Protein AF-A0A0U1KTJ2-F1 (afdb_monomer)

Foldseek 3Di:
DPPDPDPLLVLLVVLLVCLVVLLVLLVVLLVCLVVVVLVVSVVSLVVSLVSLVVNCVSCVVVDDDDVCVQLVVLNVQLVVLSVQLVVCSVVVVSVSNNCSSPPGNSVSSVSNSVSSCVVCVVVNVD

Mean predicted aligned error: 4.41 Å

Radius of gyration: 15.69 Å; Cα contacts (8 Å, |Δi|>4): 82; chains: 1; bounding box: 46×22×41 Å

Secondary structure (DSSP, 8-state):
--S-SSHHHHHHHHHHHHHHHHHHHHHHHHHHHHTT-HHHHHHHHHHHHHHHHHHHHHHGGG--SGGGHHHHHHHHHHHHHHHHHHHHHHTT-HHHHHHHIIIIIHHHHHHHHHHHHHHHHHHH--

Nearest PDB structures (foldseek):
  4yuu-assembly3_Q2  TM=8.031E-01  e=5.652E-02  Cyanidium caldarium
  7wg5-assembly1_g  TM=8.826E-01  e=3.177E-01  Arabidopsis thaliana
  5xnl-assembly1_q  TM=8.754E-01  e=3.019E-01  Pisum sativum
  1nze-assembly1_A  TM=6.589E-01  e=1.094E-01  Spinacia oleracea
  5xua-assembly2_C  TM=5.249E-01  e=3.579E-02  Comamonas testosteroni CNB-2

pLDDT: mean 90.82, std 11.05, range [44.72, 98.06]

Organism: NCBI:txid2378

Sequence (126 aa):
MNLFSDPNQEVIYHIFELLPTIEEGLRHMQMQLEELRLEESAELFKNTAEAIGSIACSILPMLAGDNDQQLFQSITHIRQSITSTINAYEQNDLATIQSTLTHQLLPAYTRWQQDLEQRFRPSVLS

Structure (mmCIF, N/CA/C/O backbone):
data_AF-A0A0U1KTJ2-F1
#
_entry.id   AF-A0A0U1KTJ2-F1
#
loop_
_atom_site.group_PDB
_atom_site.id
_atom_site.type_symbol
_atom_site.label_atom_id
_atom_site.label_alt_id
_atom_site.label_comp_id
_atom_site.label_asym_id
_atom_site.label_entity_id
_atom_site.label_seq_id
_atom_site.pdbx_PDB_ins_code
_atom_site.Cartn_x
_atom_site.Cartn_y
_atom_site.Cartn_z
_atom_site.occupancy
_atom_site.B_iso_or_equiv
_atom_site.auth_seq_id
_atom_site.auth_comp_id
_atom_site.auth_asym_id
_atom_site.auth_atom_id
_atom_site.pdbx_PDB_model_num
ATOM 1 N N . MET A 1 1 ? 31.103 -6.744 -5.079 1.00 44.72 1 MET A N 1
ATOM 2 C CA . MET A 1 1 ? 31.024 -7.305 -6.442 1.00 44.72 1 MET A CA 1
ATOM 3 C C . MET A 1 1 ? 29.683 -6.844 -6.976 1.00 44.72 1 MET A C 1
ATOM 5 O O . MET A 1 1 ? 28.686 -7.290 -6.430 1.00 44.72 1 MET A O 1
ATOM 9 N N . ASN A 1 2 ? 29.652 -5.867 -7.890 1.00 47.12 2 ASN A N 1
ATOM 10 C CA . ASN A 1 2 ? 28.383 -5.410 -8.467 1.00 47.12 2 ASN A CA 1
ATOM 11 C C . ASN A 1 2 ? 27.842 -6.539 -9.338 1.00 47.12 2 ASN A C 1
ATOM 13 O O . ASN A 1 2 ? 28.485 -6.923 -10.311 1.00 47.12 2 ASN A O 1
ATOM 17 N N . LEU A 1 3 ? 26.710 -7.107 -8.922 1.00 60.88 3 LEU A N 1
ATOM 18 C CA . LEU A 1 3 ? 26.005 -8.160 -9.655 1.00 60.88 3 LEU A CA 1
ATOM 19 C C . LEU A 1 3 ? 25.319 -7.612 -10.917 1.00 60.88 3 LEU A C 1
ATOM 21 O O . LEU A 1 3 ? 24.998 -8.390 -11.809 1.00 60.88 3 LEU A O 1
ATOM 25 N N . PHE A 1 4 ? 25.156 -6.288 -11.016 1.00 60.34 4 PHE A N 1
ATOM 26 C CA . PHE A 1 4 ? 24.432 -5.612 -12.090 1.00 60.34 4 PHE A CA 1
ATOM 27 C C . PHE A 1 4 ? 25.311 -4.580 -12.802 1.00 60.34 4 PHE A C 1
ATOM 29 O O . PHE A 1 4 ? 26.148 -3.917 -12.182 1.00 60.34 4 PHE A O 1
ATOM 36 N N . SER A 1 5 ? 25.119 -4.461 -14.118 1.00 65.56 5 SER A N 1
ATOM 37 C CA . SER A 1 5 ? 25.857 -3.516 -14.971 1.00 65.56 5 SER A CA 1
ATOM 38 C C . SER A 1 5 ? 25.117 -2.181 -15.150 1.00 65.56 5 SER A C 1
ATOM 40 O O . SER A 1 5 ? 25.748 -1.188 -15.506 1.00 65.56 5 SER A O 1
ATOM 42 N N . ASP A 1 6 ? 23.806 -2.150 -14.879 1.00 75.75 6 ASP A N 1
ATOM 43 C CA . ASP A 1 6 ? 22.944 -0.963 -14.929 1.00 75.75 6 ASP A CA 1
ATOM 44 C C . ASP A 1 6 ? 22.400 -0.643 -13.517 1.00 75.75 6 ASP A C 1
ATOM 46 O O . ASP A 1 6 ? 21.769 -1.512 -12.905 1.00 75.75 6 ASP A O 1
ATOM 50 N N . PRO A 1 7 ? 22.598 0.579 -12.979 1.00 71.44 7 PRO A N 1
ATOM 51 C CA . PRO A 1 7 ? 22.043 0.981 -11.683 1.00 71.44 7 PRO A CA 1
ATOM 52 C C . PRO A 1 7 ? 20.513 0.846 -11.599 1.00 71.44 7 PRO A C 1
ATOM 54 O O . PRO A 1 7 ? 19.978 0.616 -10.516 1.00 71.44 7 PRO A O 1
ATOM 57 N N . ASN A 1 8 ? 19.790 0.924 -12.720 1.00 85.06 8 ASN A N 1
ATOM 58 C CA . ASN A 1 8 ? 18.348 0.691 -12.732 1.00 85.06 8 ASN A CA 1
ATOM 59 C C . ASN A 1 8 ? 18.001 -0.783 -12.471 1.00 85.06 8 ASN A C 1
ATOM 61 O O . ASN A 1 8 ? 17.005 -1.054 -11.805 1.00 85.06 8 ASN A O 1
ATOM 65 N N . GLN A 1 9 ? 18.820 -1.737 -12.936 1.00 85.56 9 GLN A N 1
ATOM 66 C CA . GLN A 1 9 ? 18.606 -3.166 -12.667 1.00 85.56 9 GLN A CA 1
ATOM 67 C C . GLN A 1 9 ? 18.762 -3.485 -11.176 1.00 85.56 9 GLN A C 1
ATOM 69 O O . GLN A 1 9 ? 17.947 -4.223 -10.627 1.00 85.56 9 GLN A O 1
ATOM 7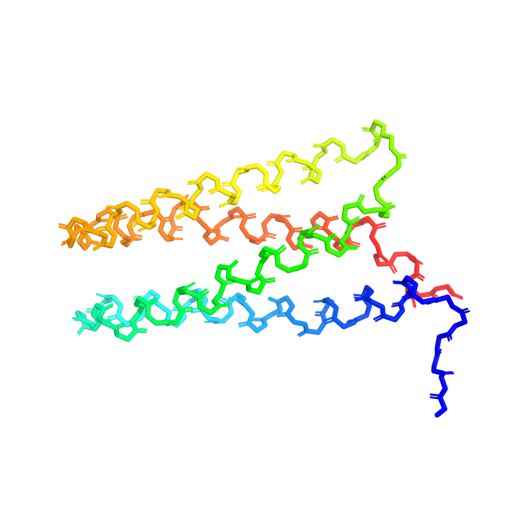4 N N . GLU A 1 10 ? 19.767 -2.901 -10.516 1.00 88.31 10 GLU A N 1
ATOM 75 C CA . GLU A 1 10 ? 19.986 -3.065 -9.072 1.00 88.31 10 GLU A CA 1
ATOM 76 C C . GLU A 1 10 ? 18.813 -2.501 -8.256 1.00 88.31 10 GLU A C 1
ATOM 78 O O . GLU A 1 10 ? 18.290 -3.169 -7.364 1.00 88.31 10 GLU A O 1
ATOM 83 N N . VAL A 1 11 ? 18.337 -1.301 -8.608 1.00 91.06 11 VAL A N 1
ATOM 84 C CA . VAL A 1 11 ? 17.166 -0.691 -7.962 1.00 91.06 11 VAL A CA 1
ATOM 85 C C . VAL A 1 11 ? 15.921 -1.565 -8.141 1.00 91.06 11 VAL A C 1
ATOM 87 O O . VAL A 1 11 ? 15.220 -1.830 -7.167 1.00 91.06 11 VAL A O 1
ATOM 90 N N . ILE A 1 12 ? 15.654 -2.054 -9.356 1.00 92.12 12 ILE A N 1
ATOM 91 C CA . ILE A 1 12 ? 14.506 -2.933 -9.632 1.00 92.12 12 ILE A CA 1
ATOM 92 C C . ILE A 1 12 ? 14.613 -4.246 -8.842 1.00 92.12 12 ILE A C 1
ATOM 94 O O . ILE A 1 12 ? 13.610 -4.709 -8.298 1.00 92.12 12 ILE A O 1
ATOM 98 N N . TYR A 1 13 ? 15.807 -4.837 -8.752 1.00 91.25 13 TYR A N 1
ATOM 99 C CA . TYR A 1 13 ? 16.035 -6.061 -7.984 1.00 91.25 13 TYR A CA 1
ATOM 100 C C . TYR A 1 13 ? 15.646 -5.876 -6.509 1.00 91.25 13 TYR A C 1
ATOM 102 O O . TYR A 1 13 ? 14.835 -6.640 -5.986 1.00 91.25 13 TYR A O 1
ATOM 110 N N . HIS A 1 14 ? 16.136 -4.816 -5.863 1.00 92.19 14 HIS A N 1
ATOM 111 C CA . HIS A 1 14 ? 15.793 -4.533 -4.467 1.00 92.19 14 HIS A CA 1
ATOM 112 C C . HIS A 1 14 ? 14.325 -4.151 -4.274 1.00 92.19 14 HIS A C 1
ATOM 114 O O . HIS A 1 14 ? 13.726 -4.513 -3.262 1.00 92.19 14 HIS A O 1
ATOM 120 N N . ILE A 1 15 ? 13.709 -3.475 -5.248 1.00 94.62 15 ILE A N 1
ATOM 121 C CA . ILE A 1 15 ? 12.260 -3.251 -5.237 1.00 94.62 15 ILE A CA 1
ATOM 122 C C . ILE A 1 15 ? 11.533 -4.596 -5.178 1.00 94.62 15 ILE A C 1
ATOM 124 O O . ILE A 1 15 ? 10.683 -4.773 -4.309 1.00 94.62 15 ILE A O 1
ATOM 128 N N . PHE A 1 16 ? 11.886 -5.560 -6.034 1.00 94.62 16 PHE A N 1
ATOM 129 C CA . PHE A 1 16 ? 11.249 -6.879 -6.035 1.00 94.62 16 PHE A CA 1
ATOM 130 C C . PHE A 1 16 ? 11.467 -7.672 -4.740 1.00 94.62 16 PHE A C 1
ATOM 132 O O . PHE A 1 16 ? 10.560 -8.398 -4.340 1.00 94.62 16 PHE A O 1
ATOM 139 N N . GLU A 1 17 ? 12.594 -7.505 -4.045 1.00 93.69 17 GLU A N 1
ATOM 140 C CA . GLU A 1 17 ? 12.788 -8.084 -2.704 1.00 93.69 17 GLU A CA 1
ATOM 141 C C . GLU A 1 17 ? 11.874 -7.441 -1.645 1.00 93.69 17 GLU A C 1
ATOM 143 O O . GLU A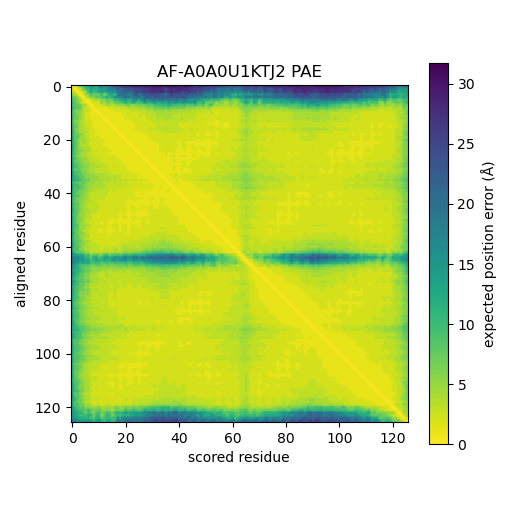 1 17 ? 11.402 -8.116 -0.727 1.00 93.69 17 GLU A O 1
ATOM 148 N N . LEU A 1 18 ? 11.591 -6.141 -1.770 1.00 95.38 18 LEU A N 1
ATOM 149 C CA . LEU A 1 18 ? 10.760 -5.400 -0.818 1.00 95.38 18 LEU A CA 1
ATOM 150 C C . LEU A 1 18 ? 9.259 -5.628 -1.018 1.00 95.38 18 LEU A C 1
ATOM 152 O O . LEU A 1 18 ? 8.513 -5.591 -0.037 1.00 95.38 18 LEU A O 1
ATOM 156 N N . LEU A 1 19 ? 8.801 -5.872 -2.252 1.00 96.19 19 LEU A N 1
ATOM 157 C CA . LEU A 1 19 ? 7.369 -5.976 -2.553 1.00 96.19 19 LEU A CA 1
ATOM 158 C C . LEU A 1 19 ? 6.624 -7.008 -1.671 1.00 96.19 19 LEU A C 1
ATOM 160 O O . LEU A 1 19 ? 5.590 -6.648 -1.104 1.00 96.19 19 LEU A O 1
ATOM 164 N N . PRO A 1 20 ? 7.110 -8.250 -1.473 1.00 96.12 20 PRO A N 1
ATOM 165 C CA . PRO A 1 20 ? 6.427 -9.214 -0.606 1.00 96.12 20 PRO A CA 1
ATOM 166 C C . PRO A 1 20 ? 6.385 -8.778 0.864 1.00 96.12 20 PRO A C 1
ATOM 168 O O . PRO A 1 20 ? 5.421 -9.059 1.569 1.00 96.12 20 PRO A O 1
ATOM 171 N N . THR A 1 21 ? 7.410 -8.057 1.328 1.00 96.81 21 THR A N 1
ATOM 172 C CA . THR A 1 21 ? 7.494 -7.579 2.718 1.00 96.81 21 THR A CA 1
ATOM 173 C C . THR A 1 21 ? 6.445 -6.504 2.999 1.00 96.81 21 THR A C 1
ATOM 175 O O . THR A 1 21 ? 5.826 -6.497 4.059 1.00 96.81 21 THR A O 1
ATOM 178 N N . ILE A 1 22 ? 6.209 -5.609 2.037 1.00 97.56 22 ILE A N 1
ATOM 179 C CA . ILE A 1 22 ? 5.157 -4.588 2.128 1.00 97.56 22 ILE A CA 1
ATOM 180 C C . ILE A 1 22 ? 3.772 -5.250 2.102 1.00 97.56 22 ILE A C 1
ATOM 182 O O . ILE A 1 22 ? 2.902 -4.858 2.879 1.00 97.56 22 ILE A O 1
ATOM 186 N N . GLU A 1 23 ? 3.564 -6.268 1.258 1.00 97.50 23 GLU A N 1
ATOM 187 C CA . GLU A 1 23 ? 2.307 -7.030 1.243 1.00 97.50 23 GLU A CA 1
ATOM 188 C C . GLU A 1 23 ? 2.026 -7.678 2.602 1.00 97.50 23 GLU A C 1
ATOM 190 O O . GLU A 1 23 ? 0.922 -7.551 3.133 1.00 97.50 23 GLU A O 1
ATOM 195 N N . GLU A 1 24 ? 3.034 -8.331 3.183 1.00 97.50 24 GLU A N 1
ATOM 196 C CA . GLU A 1 24 ? 2.931 -8.936 4.509 1.00 97.50 24 GLU A CA 1
ATOM 197 C C . GLU A 1 24 ? 2.649 -7.880 5.582 1.00 97.50 24 GLU A C 1
ATOM 199 O O . GLU A 1 24 ? 1.802 -8.100 6.443 1.00 97.50 24 GLU A O 1
ATOM 204 N N . GLY A 1 25 ? 3.268 -6.698 5.495 1.00 97.56 25 GLY A N 1
ATOM 205 C CA . GLY A 1 25 ? 2.959 -5.564 6.369 1.00 97.56 25 GLY A CA 1
ATOM 206 C C . GLY A 1 25 ? 1.482 -5.159 6.311 1.00 97.56 25 GLY A C 1
ATOM 207 O O . GLY A 1 25 ? 0.832 -5.043 7.350 1.00 97.56 25 GLY A O 1
ATOM 208 N N . LEU A 1 26 ? 0.913 -5.028 5.107 1.00 97.69 26 LEU A N 1
ATOM 209 C CA . LEU A 1 26 ? -0.512 -4.716 4.925 1.00 97.69 26 LEU A CA 1
ATOM 210 C C . LEU A 1 26 ? -1.429 -5.820 5.475 1.00 97.69 26 LEU A C 1
ATOM 212 O O . LEU A 1 26 ? -2.463 -5.517 6.070 1.00 97.69 26 LEU A O 1
ATOM 216 N N . ARG A 1 27 ? -1.065 -7.096 5.307 1.00 97.62 27 ARG A N 1
ATOM 217 C CA . ARG A 1 27 ? -1.818 -8.234 5.868 1.00 97.62 27 ARG A CA 1
ATOM 218 C C . ARG A 1 27 ? -1.711 -8.293 7.388 1.00 97.62 27 ARG A C 1
ATOM 220 O O . ARG A 1 27 ? -2.701 -8.552 8.068 1.00 97.62 27 ARG A O 1
ATOM 227 N N . HIS A 1 28 ? -0.540 -7.991 7.937 1.00 97.75 28 HIS A N 1
ATOM 228 C CA . HIS A 1 28 ? -0.331 -7.929 9.376 1.00 97.75 28 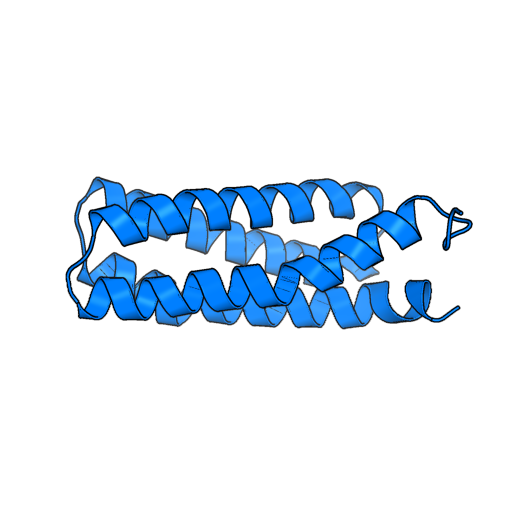HIS A CA 1
ATOM 229 C C . HIS A 1 28 ? -1.152 -6.811 10.021 1.00 97.75 28 HIS A C 1
ATOM 231 O O . HIS A 1 28 ? -1.743 -7.020 11.080 1.00 97.75 28 HIS A O 1
ATOM 237 N N . MET A 1 29 ? -1.290 -5.666 9.348 1.00 97.31 29 MET A N 1
ATOM 238 C CA . MET A 1 29 ? -2.213 -4.621 9.784 1.00 97.31 29 MET A CA 1
ATOM 239 C C . MET A 1 29 ? -3.665 -5.111 9.853 1.00 97.31 29 MET A C 1
ATOM 241 O O . MET A 1 29 ? -4.363 -4.752 10.795 1.00 97.31 29 MET A O 1
ATOM 245 N N . GLN A 1 30 ? -4.135 -5.933 8.902 1.00 96.00 30 GLN A N 1
ATOM 246 C CA . GLN A 1 30 ? -5.4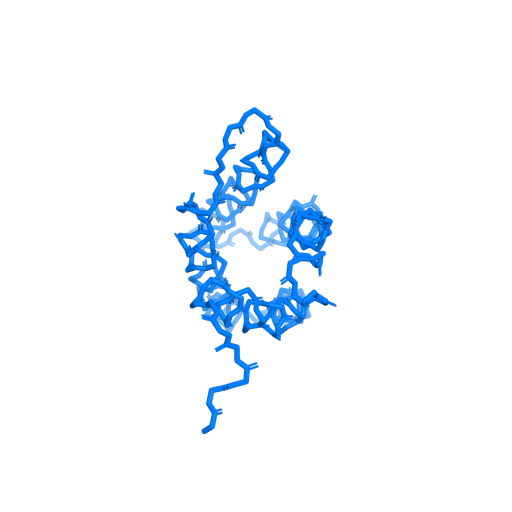99 -6.485 8.968 1.00 96.00 30 GLN A CA 1
ATOM 247 C C . GLN A 1 30 ? -5.706 -7.283 10.261 1.00 96.00 30 GLN A C 1
ATOM 249 O O . GLN A 1 30 ? -6.682 -7.043 10.966 1.00 96.00 30 GLN A O 1
ATOM 254 N N . MET A 1 31 ? -4.750 -8.149 10.617 1.00 96.31 31 MET A N 1
ATOM 255 C CA . MET A 1 31 ? -4.801 -8.921 11.865 1.00 96.31 31 MET A CA 1
ATOM 256 C C . MET A 1 31 ? -4.795 -8.011 13.101 1.00 96.31 31 MET A C 1
ATOM 258 O O . MET A 1 31 ? -5.616 -8.176 13.998 1.00 96.31 31 MET A O 1
ATOM 262 N N . GLN A 1 32 ? -3.926 -6.998 13.137 1.00 97.56 32 GLN A N 1
ATOM 263 C CA . GLN A 1 32 ? -3.888 -6.041 14.249 1.00 97.56 32 GLN A CA 1
ATOM 264 C C . GLN A 1 32 ? -5.216 -5.284 14.408 1.00 97.56 32 GLN A C 1
ATOM 266 O O . GLN A 1 32 ? -5.682 -5.075 15.527 1.00 97.56 32 GLN A O 1
ATOM 271 N N . LEU A 1 33 ? -5.864 -4.906 13.304 1.00 96.56 33 LEU A N 1
ATOM 272 C CA . LEU A 1 33 ? -7.161 -4.228 13.336 1.00 96.56 33 LEU A CA 1
ATOM 273 C C . LEU A 1 33 ? -8.292 -5.150 13.810 1.00 96.56 33 LEU A C 1
ATOM 275 O O . LEU A 1 33 ? -9.207 -4.677 14.481 1.00 96.56 33 LEU A O 1
ATOM 279 N N . GLU A 1 34 ? -8.251 -6.443 13.482 1.00 95.25 34 GLU A N 1
ATOM 280 C CA . GLU A 1 34 ? -9.170 -7.451 14.037 1.00 95.25 34 GLU A CA 1
ATOM 281 C C . GLU A 1 34 ? -8.979 -7.616 15.555 1.00 95.25 34 GLU A C 1
ATOM 283 O O . GLU A 1 34 ? -9.949 -7.785 16.292 1.00 95.25 34 GLU A O 1
ATOM 288 N N . GLU A 1 35 ? -7.740 -7.481 16.032 1.00 96.88 35 GLU A N 1
ATOM 289 C CA . GLU A 1 35 ? -7.365 -7.493 17.452 1.00 96.88 35 GLU A CA 1
ATOM 290 C C . GLU A 1 35 ? -7.595 -6.146 18.171 1.00 96.88 35 GLU A C 1
ATOM 292 O O . GLU A 1 35 ? -7.260 -6.016 19.348 1.00 96.88 35 GLU A O 1
ATOM 297 N N . LEU A 1 36 ? -8.173 -5.140 17.496 1.00 96.38 36 LEU A N 1
ATOM 298 C CA . LEU A 1 36 ? -8.387 -3.772 18.003 1.00 96.38 36 LEU A CA 1
ATOM 299 C C . LEU A 1 36 ? -7.094 -3.011 18.365 1.00 96.38 36 LEU A C 1
ATOM 301 O O . LEU A 1 36 ? -7.123 -2.033 19.115 1.00 96.38 36 LEU A O 1
ATOM 305 N N . ARG A 1 37 ? -5.957 -3.421 17.800 1.00 97.19 37 ARG A N 1
ATOM 306 C CA . ARG A 1 37 ? -4.625 -2.833 18.004 1.00 97.19 37 ARG A CA 1
ATOM 307 C C . ARG A 1 37 ? -4.378 -1.678 17.035 1.00 97.19 37 ARG A C 1
ATOM 309 O O . ARG A 1 37 ? -3.582 -1.759 16.098 1.00 97.19 37 ARG A O 1
ATOM 316 N N . LEU A 1 38 ? -5.151 -0.608 17.227 1.00 95.12 38 LEU A N 1
ATOM 317 C CA . LEU A 1 38 ? -5.174 0.558 16.339 1.00 95.12 38 LEU A CA 1
ATOM 318 C C . LEU A 1 38 ? -3.819 1.272 16.263 1.00 95.12 38 LEU A C 1
ATOM 320 O O . LEU A 1 38 ? -3.372 1.575 15.158 1.00 95.12 38 LEU A O 1
ATOM 324 N N . GLU A 1 39 ? -3.162 1.514 17.397 1.00 95.00 39 GLU A N 1
ATOM 325 C CA . GLU A 1 39 ? -1.896 2.258 17.448 1.00 95.00 39 GLU A CA 1
ATOM 326 C C . GLU A 1 39 ? -0.772 1.515 16.719 1.00 95.00 39 GLU A C 1
ATOM 328 O O . GLU A 1 39 ? -0.101 2.097 15.864 1.00 95.00 39 GLU A O 1
ATOM 333 N N . GLU A 1 40 ? -0.614 0.215 16.972 1.00 97.25 40 GLU A N 1
ATOM 334 C CA . GLU A 1 40 ? 0.406 -0.593 16.299 1.00 97.25 40 GLU A CA 1
ATOM 335 C C . GLU A 1 40 ? 0.136 -0.715 14.798 1.00 97.25 40 GLU A C 1
ATOM 337 O O . GLU A 1 40 ? 1.067 -0.640 13.992 1.00 97.25 40 GLU A O 1
ATOM 342 N N . SER A 1 41 ? -1.141 -0.818 14.410 1.00 97.69 41 SER A N 1
ATOM 343 C CA . SER A 1 41 ? -1.519 -0.819 12.995 1.00 97.69 41 SER A CA 1
ATOM 344 C C . SER A 1 41 ? -1.214 0.514 12.313 1.00 97.69 41 SER A C 1
ATOM 346 O O . SER A 1 41 ? -0.802 0.517 11.156 1.00 97.69 41 SER A O 1
ATOM 348 N N . ALA A 1 42 ? -1.354 1.640 13.021 1.00 97.62 42 ALA A N 1
ATOM 349 C CA . ALA A 1 42 ? -1.049 2.965 12.493 1.00 97.62 42 ALA A CA 1
ATOM 350 C C . ALA A 1 42 ? 0.462 3.161 12.290 1.00 97.62 42 ALA A C 1
ATOM 352 O O . ALA A 1 42 ? 0.885 3.714 11.271 1.00 97.62 42 ALA A O 1
ATOM 353 N N . GLU A 1 43 ? 1.286 2.678 13.224 1.00 96.75 43 GLU A N 1
ATOM 354 C CA . GLU A 1 43 ? 2.746 2.705 13.090 1.00 96.75 43 GLU A CA 1
ATOM 355 C C . GLU A 1 43 ? 3.209 1.856 11.899 1.00 96.75 43 GLU A C 1
ATOM 357 O O . GLU A 1 43 ? 3.981 2.322 11.053 1.00 96.75 43 GLU A O 1
ATOM 362 N N . LEU A 1 44 ? 2.682 0.634 11.775 1.00 97.56 44 LEU A N 1
ATOM 363 C CA . LEU A 1 44 ? 2.994 -0.236 10.647 1.00 97.56 44 LEU A CA 1
ATOM 364 C C . LEU A 1 44 ? 2.492 0.345 9.319 1.00 97.56 44 LEU A C 1
ATOM 366 O O . LEU A 1 44 ? 3.207 0.297 8.313 1.00 97.56 44 LEU A O 1
ATOM 370 N N . PHE A 1 45 ? 1.306 0.953 9.313 1.00 98.06 45 PHE A N 1
ATOM 371 C CA . PHE A 1 45 ? 0.760 1.625 8.140 1.00 98.06 45 PHE A CA 1
ATOM 372 C C . PHE A 1 45 ? 1.664 2.752 7.655 1.00 98.06 45 PHE A C 1
ATOM 374 O O . PHE A 1 45 ? 1.939 2.831 6.458 1.00 98.06 45 PHE A O 1
ATOM 381 N N . LYS A 1 46 ? 2.173 3.587 8.567 1.00 97.25 46 LYS A N 1
ATOM 382 C CA . LYS A 1 46 ? 3.102 4.667 8.224 1.00 97.25 46 LYS A CA 1
ATOM 383 C C . LYS A 1 46 ? 4.340 4.124 7.508 1.00 97.25 46 LYS A C 1
ATOM 385 O O . LYS A 1 46 ? 4.646 4.578 6.407 1.00 97.25 46 LYS A O 1
ATOM 390 N N . ASN A 1 47 ? 4.995 3.116 8.085 1.00 96.88 47 ASN A N 1
ATOM 391 C CA . ASN A 1 47 ? 6.186 2.496 7.492 1.00 96.88 47 ASN A CA 1
ATOM 392 C C . ASN A 1 47 ? 5.887 1.908 6.103 1.00 96.88 47 ASN A C 1
ATOM 394 O O . ASN A 1 47 ? 6.664 2.057 5.161 1.00 96.88 47 ASN A O 1
ATOM 398 N N . THR A 1 48 ? 4.724 1.275 5.963 1.00 97.12 48 THR A N 1
ATOM 399 C CA . THR A 1 48 ? 4.282 0.648 4.714 1.00 97.12 48 THR A CA 1
ATOM 400 C C . THR A 1 48 ? 3.977 1.691 3.632 1.00 97.12 48 THR A C 1
ATOM 402 O O . THR A 1 48 ? 4.407 1.547 2.487 1.00 97.12 48 THR A O 1
ATOM 405 N N . ALA A 1 49 ? 3.285 2.777 3.985 1.00 97.00 49 ALA A N 1
ATOM 406 C CA . ALA A 1 49 ? 2.976 3.879 3.078 1.00 97.00 49 ALA A CA 1
ATOM 407 C C . ALA A 1 49 ? 4.244 4.622 2.622 1.00 97.00 49 ALA A C 1
ATOM 409 O O . ALA A 1 49 ? 4.371 4.952 1.441 1.00 97.00 49 ALA A O 1
ATOM 410 N N . GLU A 1 50 ? 5.201 4.841 3.529 1.00 97.19 50 GLU A N 1
ATOM 411 C CA . GLU A 1 50 ? 6.509 5.423 3.209 1.00 97.19 50 GLU A CA 1
ATOM 412 C C . GLU A 1 50 ? 7.305 4.530 2.245 1.00 97.19 50 GLU A C 1
ATOM 414 O O . GLU A 1 50 ? 7.836 5.027 1.248 1.00 97.19 50 GLU A O 1
ATOM 419 N N . ALA A 1 51 ? 7.329 3.212 2.473 1.00 97.00 51 ALA A N 1
ATOM 420 C CA . ALA A 1 51 ? 8.003 2.259 1.591 1.00 97.00 51 ALA A CA 1
ATOM 421 C C . ALA A 1 51 ? 7.392 2.244 0.178 1.00 97.00 51 ALA A C 1
ATOM 423 O O . ALA A 1 51 ? 8.116 2.334 -0.815 1.00 97.00 51 ALA A O 1
ATOM 424 N N . ILE A 1 52 ? 6.059 2.211 0.075 1.00 97.19 52 ILE A N 1
ATOM 425 C CA . ILE A 1 52 ? 5.345 2.311 -1.208 1.00 97.19 52 ILE A CA 1
ATOM 426 C C . ILE A 1 52 ? 5.700 3.617 -1.927 1.00 97.19 52 ILE A C 1
ATOM 428 O O . ILE A 1 52 ? 6.014 3.601 -3.119 1.00 97.19 52 ILE A O 1
ATOM 432 N N . GLY A 1 53 ? 5.667 4.746 -1.213 1.00 96.00 53 GLY A N 1
ATOM 433 C CA . GLY A 1 53 ? 6.004 6.055 -1.769 1.00 96.00 53 GLY A CA 1
ATOM 434 C C . GLY A 1 53 ? 7.448 6.126 -2.265 1.00 96.00 53 GLY A C 1
ATOM 435 O O . GLY A 1 53 ? 7.701 6.661 -3.344 1.00 96.00 53 GLY A O 1
ATOM 436 N N . SER A 1 54 ? 8.385 5.534 -1.522 1.00 96.06 54 SER A N 1
ATOM 437 C CA . SER A 1 54 ? 9.792 5.443 -1.913 1.00 96.06 54 SER A CA 1
ATOM 438 C C . SER A 1 54 ? 9.964 4.654 -3.212 1.00 96.06 54 SER A C 1
ATOM 440 O O . SER A 1 54 ? 10.555 5.175 -4.157 1.00 96.06 54 SER A O 1
ATOM 442 N N 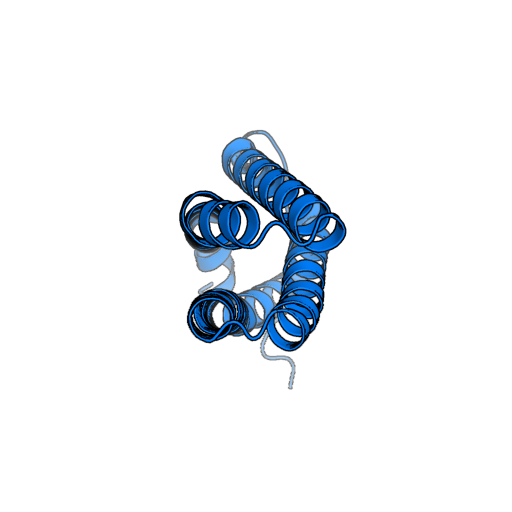. ILE A 1 55 ? 9.357 3.465 -3.312 1.00 95.81 55 ILE A N 1
ATOM 443 C CA . ILE A 1 55 ? 9.391 2.646 -4.533 1.00 95.81 55 ILE A CA 1
ATOM 444 C C . ILE A 1 55 ? 8.785 3.411 -5.714 1.00 95.81 55 ILE A C 1
ATOM 446 O O . ILE A 1 55 ? 9.394 3.465 -6.781 1.00 95.81 55 ILE A O 1
ATOM 450 N N . ALA A 1 56 ? 7.618 4.040 -5.530 1.00 94.12 56 ALA A N 1
ATOM 451 C CA . ALA A 1 56 ? 6.975 4.830 -6.577 1.00 94.12 56 ALA A CA 1
ATOM 452 C C . ALA A 1 56 ? 7.897 5.956 -7.080 1.00 94.12 56 ALA A C 1
ATOM 454 O O . ALA A 1 56 ? 8.073 6.117 -8.286 1.00 94.12 56 ALA A O 1
ATOM 455 N N . CYS A 1 57 ? 8.548 6.692 -6.179 1.00 93.00 57 CYS A N 1
ATOM 456 C CA . CYS A 1 57 ? 9.515 7.727 -6.546 1.00 93.00 57 CYS A CA 1
ATOM 457 C C . CYS A 1 57 ? 10.742 7.171 -7.284 1.00 93.00 57 CYS A C 1
ATOM 459 O O . CYS A 1 57 ? 11.224 7.817 -8.213 1.00 93.00 57 CYS A O 1
ATOM 461 N N . SER A 1 58 ? 11.228 5.986 -6.909 1.00 92.62 58 SER A N 1
ATOM 462 C CA . SER A 1 58 ? 12.384 5.347 -7.548 1.00 92.62 58 SER A CA 1
ATOM 463 C C . SER A 1 58 ? 12.102 4.868 -8.970 1.00 92.62 58 SER A C 1
ATOM 465 O O . SER A 1 58 ? 12.989 4.947 -9.816 1.00 92.62 58 SER A O 1
ATOM 467 N N . ILE A 1 59 ? 10.886 4.395 -9.256 1.00 91.06 59 ILE A N 1
ATOM 468 C CA . ILE A 1 59 ? 10.527 3.899 -10.595 1.00 91.06 59 ILE A CA 1
ATOM 469 C C . ILE A 1 59 ? 10.094 5.011 -11.549 1.00 91.06 59 ILE A C 1
ATOM 471 O O . ILE A 1 59 ? 10.222 4.835 -12.754 1.00 91.06 59 ILE A O 1
ATOM 475 N N . LEU A 1 60 ? 9.596 6.150 -11.046 1.00 88.88 60 LEU A N 1
ATOM 476 C CA . LEU A 1 60 ? 9.086 7.248 -11.880 1.00 88.88 60 LEU A CA 1
ATOM 477 C C . LEU A 1 60 ? 10.065 7.692 -12.989 1.00 88.88 60 LEU A C 1
ATOM 479 O O . LEU A 1 60 ? 9.613 7.832 -14.124 1.00 88.88 60 LEU A O 1
ATOM 483 N N . PRO A 1 61 ? 11.380 7.865 -12.735 1.00 88.81 61 PRO A N 1
ATOM 484 C CA . PRO A 1 61 ? 12.350 8.214 -13.778 1.00 88.81 61 PRO A CA 1
ATOM 485 C C . PRO A 1 61 ? 12.566 7.125 -14.839 1.00 88.81 61 PRO A C 1
ATOM 487 O O . PRO A 1 61 ? 13.097 7.416 -15.907 1.00 88.81 61 PRO A O 1
ATOM 490 N N . MET A 1 62 ? 12.196 5.875 -14.541 1.00 88.06 62 MET A N 1
ATOM 491 C CA . MET A 1 62 ? 12.335 4.721 -15.438 1.00 88.06 62 MET A CA 1
ATOM 492 C C . MET A 1 62 ? 11.119 4.544 -16.360 1.00 88.06 62 MET A C 1
ATOM 494 O O . MET A 1 62 ? 11.169 3.748 -17.302 1.00 88.06 62 MET A O 1
ATOM 498 N N . LEU A 1 63 ? 10.025 5.261 -16.084 1.00 85.94 63 LEU A N 1
ATOM 499 C CA . LEU A 1 63 ? 8.819 5.260 -16.905 1.00 85.94 63 LEU A CA 1
ATOM 500 C C . LEU A 1 63 ? 9.007 6.235 -18.073 1.00 85.94 63 LEU A C 1
ATOM 502 O O . LEU A 1 63 ? 9.341 7.404 -17.883 1.00 85.94 63 LEU A O 1
ATOM 506 N N . ALA A 1 64 ? 8.810 5.748 -19.293 1.00 71.44 64 ALA A N 1
ATOM 507 C CA . ALA A 1 64 ? 9.109 6.467 -20.524 1.00 71.44 64 ALA A CA 1
ATOM 508 C C . ALA A 1 64 ? 8.012 6.214 -21.570 1.00 71.44 64 ALA A C 1
ATOM 510 O O . ALA A 1 64 ? 8.175 5.422 -22.498 1.00 71.44 64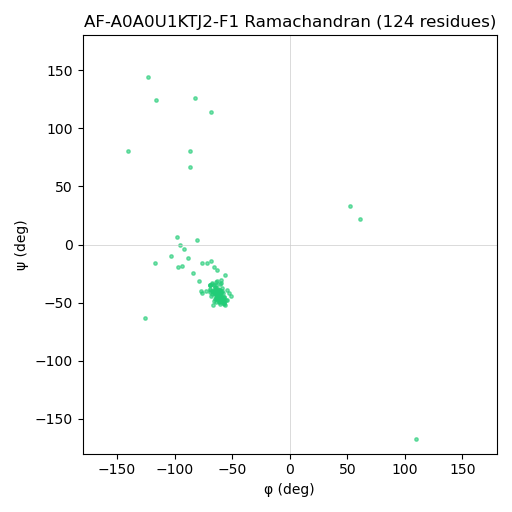 ALA A O 1
ATOM 511 N N . GLY A 1 65 ? 6.897 6.936 -21.432 1.00 69.00 65 GLY A N 1
ATOM 512 C CA . GLY A 1 65 ? 5.880 7.082 -22.476 1.00 69.00 65 GLY A CA 1
ATOM 513 C C . GLY A 1 65 ? 4.546 6.383 -22.206 1.00 69.00 65 GLY A C 1
ATOM 514 O O . GLY A 1 65 ? 4.250 5.944 -21.096 1.00 69.00 65 GLY A O 1
ATOM 515 N N . ASP A 1 66 ? 3.727 6.301 -23.255 1.00 66.31 66 ASP A N 1
ATOM 516 C CA . ASP A 1 66 ? 2.318 5.881 -23.190 1.00 66.31 66 ASP A CA 1
ATOM 517 C C . ASP A 1 66 ? 2.121 4.432 -22.704 1.00 66.31 66 ASP A C 1
ATOM 519 O O . ASP A 1 66 ? 1.070 4.089 -22.162 1.00 66.31 66 ASP A O 1
ATOM 523 N N . ASN A 1 67 ? 3.150 3.588 -22.828 1.00 73.88 67 ASN A N 1
ATOM 524 C CA . ASN A 1 67 ? 3.110 2.188 -22.391 1.00 73.88 67 ASN A CA 1
ATOM 525 C C . ASN A 1 67 ? 3.049 2.024 -20.861 1.00 73.88 67 ASN A C 1
ATOM 527 O O . ASN A 1 67 ? 2.714 0.942 -20.384 1.00 73.88 67 ASN A O 1
ATOM 531 N N . ASP A 1 68 ? 3.332 3.079 -20.092 1.00 86.19 68 ASP A N 1
ATOM 532 C CA . ASP A 1 68 ? 3.345 3.038 -18.627 1.00 86.19 68 ASP A CA 1
ATOM 533 C C . ASP A 1 68 ? 2.035 3.566 -18.003 1.00 86.19 68 ASP A C 1
ATOM 535 O O . ASP A 1 68 ? 1.917 3.667 -16.779 1.00 86.19 68 ASP A O 1
ATOM 539 N N . GLN A 1 69 ? 1.011 3.870 -18.816 1.00 86.12 69 GLN A N 1
ATOM 540 C CA . GLN A 1 69 ? -0.276 4.399 -18.341 1.00 86.12 69 GLN A CA 1
ATOM 541 C C . GLN A 1 69 ? -0.919 3.510 -17.261 1.00 86.12 69 GLN A C 1
ATOM 543 O O . GLN A 1 69 ? -1.468 4.029 -16.287 1.00 86.12 69 GLN A O 1
ATOM 548 N N . GLN A 1 70 ? -0.825 2.185 -17.400 1.00 87.25 70 GLN A N 1
ATOM 549 C CA . GLN A 1 70 ? -1.348 1.241 -16.407 1.00 87.25 70 GLN A CA 1
ATOM 550 C C . GLN A 1 70 ? -0.632 1.384 -15.054 1.00 87.25 70 GLN A C 1
ATOM 552 O O . GLN A 1 70 ? -1.292 1.455 -14.020 1.00 87.25 70 GLN A O 1
ATOM 557 N N . LEU A 1 71 ? 0.698 1.527 -15.053 1.00 89.75 71 LEU A N 1
ATOM 558 C CA . LEU A 1 71 ? 1.474 1.752 -13.830 1.00 89.75 71 LEU A CA 1
ATOM 559 C C . LEU A 1 71 ? 1.106 3.079 -13.161 1.00 89.75 71 LEU A C 1
ATOM 561 O O . LEU A 1 71 ? 0.913 3.120 -11.946 1.00 89.75 71 LEU A O 1
ATOM 565 N N . PHE A 1 72 ? 0.939 4.153 -13.938 1.00 89.69 72 PHE A N 1
ATOM 566 C CA . PHE A 1 72 ? 0.493 5.444 -13.404 1.00 89.69 72 PHE A CA 1
ATOM 567 C C . PHE A 1 72 ? -0.901 5.372 -12.769 1.00 89.69 72 PHE A C 1
ATOM 569 O O . PHE A 1 72 ? -1.137 5.988 -11.723 1.00 89.69 72 PHE A O 1
ATOM 576 N N . GLN A 1 73 ? -1.823 4.618 -13.372 1.00 90.06 73 GLN A N 1
ATOM 577 C CA . GLN A 1 73 ? -3.155 4.390 -12.808 1.00 90.06 73 GLN A CA 1
ATOM 578 C C . GLN A 1 73 ? -3.073 3.621 -11.486 1.00 90.06 73 GLN A C 1
ATOM 580 O O . GLN A 1 73 ? -3.667 4.056 -10.499 1.00 90.06 73 GLN A O 1
ATOM 585 N N . SER A 1 74 ? -2.280 2.549 -11.427 1.00 91.12 74 SER A N 1
ATOM 586 C CA . SER A 1 74 ? -2.084 1.758 -10.207 1.00 91.12 74 SER A CA 1
ATOM 587 C C . SER A 1 74 ? -1.456 2.577 -9.072 1.00 91.12 74 SER A C 1
ATOM 589 O O . SER A 1 74 ? -1.973 2.567 -7.955 1.00 91.12 74 SER A O 1
ATOM 591 N N . ILE A 1 75 ? -0.429 3.390 -9.358 1.00 92.50 75 ILE A N 1
ATOM 592 C CA . ILE A 1 75 ? 0.152 4.335 -8.383 1.00 92.50 75 ILE A CA 1
ATOM 593 C C . ILE A 1 75 ? -0.905 5.337 -7.896 1.00 92.50 75 ILE A C 1
ATOM 595 O O . ILE A 1 75 ? -0.983 5.641 -6.704 1.00 92.50 75 ILE A O 1
ATOM 599 N N . THR A 1 76 ? -1.741 5.848 -8.803 1.00 92.25 76 THR A N 1
ATOM 600 C CA . THR A 1 76 ? -2.799 6.804 -8.451 1.00 92.25 76 THR A CA 1
ATOM 601 C C . THR A 1 76 ? -3.838 6.179 -7.522 1.00 92.25 76 THR A C 1
ATOM 603 O O . THR A 1 76 ? -4.206 6.813 -6.532 1.00 92.25 76 THR A O 1
ATOM 606 N N . HIS A 1 77 ? -4.274 4.946 -7.796 1.00 94.25 77 HIS A N 1
ATOM 607 C CA . HIS A 1 77 ? -5.208 4.223 -6.932 1.00 94.25 77 HIS A CA 1
ATOM 608 C C . HIS A 1 77 ? -4.606 3.944 -5.556 1.00 94.25 77 HIS A C 1
ATOM 610 O O . HIS A 1 77 ? -5.247 4.240 -4.551 1.00 94.25 77 HIS A O 1
ATOM 616 N N . ILE A 1 78 ? -3.357 3.470 -5.487 1.00 96.00 78 ILE A N 1
ATOM 617 C CA . ILE A 1 78 ? -2.687 3.244 -4.200 1.00 96.00 78 ILE A CA 1
ATOM 618 C C . ILE A 1 78 ? -2.600 4.541 -3.399 1.00 96.00 78 ILE A C 1
ATOM 620 O O . ILE A 1 78 ? -2.945 4.555 -2.220 1.00 96.00 78 ILE A O 1
ATOM 624 N N . ARG A 1 79 ? -2.199 5.651 -4.033 1.00 95.75 79 ARG A N 1
ATOM 625 C CA . ARG A 1 79 ? -2.135 6.957 -3.366 1.00 95.75 79 ARG A CA 1
ATOM 626 C C . ARG A 1 79 ? -3.491 7.354 -2.788 1.00 95.75 79 ARG A C 1
ATOM 628 O O . ARG A 1 79 ? -3.548 7.797 -1.648 1.00 95.75 79 ARG A O 1
ATOM 635 N N . GLN A 1 80 ? -4.569 7.191 -3.555 1.00 96.06 80 GLN A N 1
ATOM 636 C CA . GLN A 1 80 ? -5.925 7.483 -3.085 1.00 96.06 80 GLN A CA 1
ATOM 637 C C . GLN A 1 80 ? -6.302 6.611 -1.885 1.00 96.06 80 GLN A C 1
ATOM 639 O O . GLN A 1 80 ? -6.762 7.147 -0.880 1.00 96.06 80 GLN A O 1
ATOM 644 N N . SER A 1 81 ? -6.044 5.302 -1.946 1.00 96.56 81 SER A N 1
ATOM 645 C CA . SER A 1 81 ? -6.312 4.389 -0.831 1.00 96.56 81 SER A CA 1
ATOM 646 C C . SER A 1 81 ? -5.490 4.728 0.413 1.00 96.56 81 SER A C 1
ATOM 648 O O . SER A 1 81 ? -6.036 4.719 1.511 1.00 96.56 81 SER A O 1
ATOM 650 N N . ILE A 1 82 ? -4.213 5.097 0.263 1.00 97.50 82 ILE A N 1
ATOM 651 C CA . ILE A 1 82 ? -3.374 5.572 1.373 1.00 97.50 82 ILE A CA 1
ATOM 652 C C . ILE A 1 82 ? -3.980 6.835 1.990 1.00 97.50 82 ILE A C 1
ATOM 654 O O . ILE A 1 82 ? -4.155 6.885 3.203 1.00 97.50 82 ILE A O 1
ATOM 658 N N . THR A 1 83 ? -4.350 7.835 1.184 1.00 97.00 83 THR A N 1
ATOM 659 C CA . THR A 1 83 ? -4.977 9.068 1.688 1.00 97.00 83 THR A CA 1
ATOM 660 C C . THR A 1 83 ? -6.282 8.780 2.431 1.00 97.00 83 THR A C 1
ATOM 662 O O . THR A 1 83 ? -6.497 9.317 3.514 1.00 97.00 83 THR A O 1
ATOM 665 N N . SER A 1 84 ? -7.140 7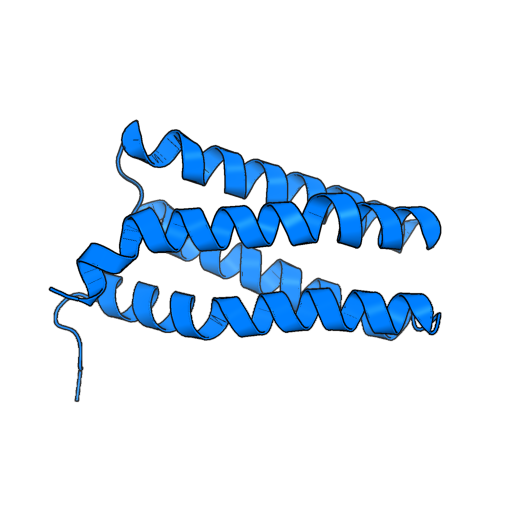.908 1.896 1.00 96.69 84 SER A N 1
ATOM 666 C CA . SER A 1 84 ? -8.375 7.500 2.572 1.00 96.69 84 SER A CA 1
ATOM 667 C C . SER A 1 84 ? -8.104 6.806 3.907 1.00 96.69 84 SER A C 1
ATOM 669 O O . SER A 1 84 ? -8.771 7.116 4.891 1.00 96.69 84 SER A O 1
ATOM 671 N N . THR A 1 85 ? -7.108 5.922 3.966 1.00 96.75 85 THR A N 1
ATOM 672 C CA . THR A 1 85 ? -6.723 5.230 5.201 1.00 96.75 85 THR A CA 1
ATOM 673 C C . THR A 1 85 ? -6.120 6.190 6.235 1.00 96.75 85 THR A C 1
ATOM 675 O O . THR A 1 85 ? -6.483 6.097 7.403 1.00 96.75 85 THR A O 1
ATOM 678 N N . ILE A 1 86 ? -5.284 7.160 5.832 1.00 97.25 86 ILE A N 1
ATOM 679 C CA . ILE A 1 86 ? -4.777 8.224 6.727 1.00 97.25 86 ILE A CA 1
ATOM 680 C C . ILE A 1 86 ? -5.947 8.978 7.366 1.00 97.25 86 ILE A C 1
ATOM 682 O O . ILE A 1 86 ? -6.029 9.063 8.588 1.00 97.25 86 ILE A O 1
ATOM 686 N N . ASN A 1 87 ? -6.888 9.458 6.548 1.00 97.31 87 ASN A N 1
ATOM 687 C CA . ASN A 1 87 ? -8.040 10.215 7.039 1.00 97.31 87 ASN A CA 1
ATOM 688 C C . ASN A 1 87 ? -8.898 9.395 8.020 1.00 97.31 87 ASN A C 1
ATOM 690 O O . ASN A 1 87 ? -9.497 9.960 8.934 1.00 97.31 87 ASN A O 1
ATOM 694 N N . ALA A 1 88 ? -8.984 8.077 7.821 1.00 97.56 88 ALA A N 1
ATOM 695 C CA . ALA A 1 88 ? -9.720 7.177 8.703 1.00 97.56 88 ALA A CA 1
ATOM 696 C C . ALA A 1 88 ? -8.998 6.967 10.046 1.00 97.56 88 ALA A C 1
ATOM 698 O O . ALA A 1 88 ? -9.646 7.002 11.092 1.00 97.56 88 ALA A O 1
ATOM 699 N N . TYR A 1 89 ? -7.664 6.840 10.034 1.00 97.31 89 TYR A N 1
ATOM 700 C CA . TYR A 1 89 ? -6.847 6.836 11.253 1.00 97.31 89 TYR A CA 1
ATOM 701 C C . TYR A 1 89 ? -6.996 8.137 12.050 1.00 97.31 89 TYR A C 1
ATOM 703 O O . TYR A 1 89 ? -7.224 8.083 13.255 1.00 97.31 89 TYR A O 1
ATOM 711 N N . GLU A 1 90 ? -6.957 9.300 11.394 1.00 96.62 90 GLU A N 1
ATOM 712 C CA . GLU A 1 90 ? -7.144 10.605 12.053 1.00 96.62 90 GLU A CA 1
ATOM 713 C C . GLU A 1 90 ? -8.510 10.736 12.750 1.00 96.62 90 GLU A C 1
ATOM 715 O O . GLU A 1 90 ? -8.637 11.422 13.765 1.00 96.62 90 GLU A O 1
ATOM 720 N N . GLN A 1 91 ? -9.532 10.058 12.225 1.00 96.94 91 GLN A N 1
ATOM 721 C CA . GLN A 1 91 ? -10.892 10.053 12.767 1.00 96.94 91 GLN A CA 1
ATOM 722 C C . GLN A 1 91 ? -11.152 8.911 13.761 1.00 96.94 91 GLN A C 1
ATOM 724 O O . GLN A 1 91 ? -12.237 8.855 14.338 1.00 96.94 91 GLN A O 1
ATOM 729 N N . ASN A 1 92 ? -10.182 8.015 13.983 1.00 95.75 92 ASN A N 1
ATOM 730 C CA . ASN A 1 92 ? -10.361 6.754 14.713 1.00 95.75 92 ASN A CA 1
ATOM 731 C C . ASN A 1 92 ? -11.528 5.900 14.174 1.00 95.75 92 ASN A C 1
ATOM 733 O O . ASN A 1 92 ? -12.202 5.192 14.926 1.00 95.75 92 ASN A O 1
ATOM 737 N N . ASP A 1 93 ? -11.781 5.960 12.865 1.00 97.38 93 ASP A N 1
ATOM 738 C CA . ASP A 1 93 ? -12.855 5.208 12.219 1.00 97.38 93 ASP A CA 1
ATOM 739 C C . ASP A 1 93 ? -12.370 3.803 11.835 1.00 97.38 93 ASP A C 1
ATOM 741 O O . ASP A 1 93 ? -12.004 3.536 10.688 1.00 97.38 93 ASP A O 1
ATOM 745 N N . LEU A 1 94 ? -12.359 2.895 12.817 1.00 96.31 94 LEU A N 1
ATOM 746 C CA . LEU A 1 94 ? -11.906 1.507 12.652 1.00 96.31 94 LEU A CA 1
ATOM 747 C C . LEU A 1 94 ? -12.594 0.787 11.484 1.00 96.31 94 LEU A C 1
ATOM 749 O O . LEU A 1 94 ? -11.930 0.072 10.732 1.00 96.31 94 LEU A O 1
ATOM 753 N N . ALA A 1 95 ? -13.903 0.983 11.313 1.00 96.19 95 ALA A N 1
ATOM 754 C CA . ALA A 1 95 ? -14.657 0.326 10.250 1.00 96.19 95 ALA A CA 1
ATOM 755 C C . ALA A 1 95 ? -14.179 0.799 8.872 1.00 96.19 95 ALA A C 1
ATOM 757 O O . ALA A 1 95 ? -13.974 -0.015 7.966 1.00 96.19 95 ALA A O 1
ATOM 758 N N . THR A 1 96 ? -13.942 2.104 8.725 1.00 97.06 96 THR A N 1
ATOM 759 C CA . THR A 1 96 ? -13.382 2.652 7.491 1.00 97.06 96 THR A CA 1
ATOM 760 C C . THR A 1 96 ? -11.940 2.198 7.282 1.00 97.06 96 THR A C 1
ATOM 762 O O . THR A 1 96 ? -11.640 1.776 6.171 1.00 97.06 96 THR A O 1
ATOM 765 N N . ILE A 1 97 ? -11.078 2.178 8.310 1.00 97.94 97 ILE A N 1
ATOM 766 C CA . ILE A 1 97 ? -9.689 1.684 8.193 1.00 97.94 97 ILE A CA 1
ATOM 767 C C . ILE A 1 97 ? -9.672 0.235 7.682 1.00 97.94 97 ILE A C 1
ATOM 769 O O . ILE A 1 97 ? -8.979 -0.081 6.715 1.00 97.94 97 ILE A O 1
ATOM 773 N N . GLN A 1 98 ? -10.460 -0.650 8.300 1.00 97.25 98 GLN A N 1
ATOM 774 C CA . GLN A 1 98 ? -10.549 -2.058 7.899 1.00 97.25 98 GLN A CA 1
ATOM 775 C C . GLN A 1 98 ? -11.062 -2.203 6.462 1.00 97.25 98 GLN A C 1
ATOM 777 O O . GLN A 1 98 ? -10.516 -2.984 5.676 1.00 97.25 98 GLN A O 1
ATOM 782 N N . SER A 1 99 ? -12.091 -1.430 6.109 1.00 96.94 99 SER A N 1
ATOM 783 C CA . SER A 1 99 ? -12.701 -1.450 4.782 1.00 96.94 99 SER A CA 1
ATOM 784 C C . SER A 1 99 ? -11.745 -0.942 3.699 1.00 96.94 99 SER A C 1
ATOM 786 O O . SER A 1 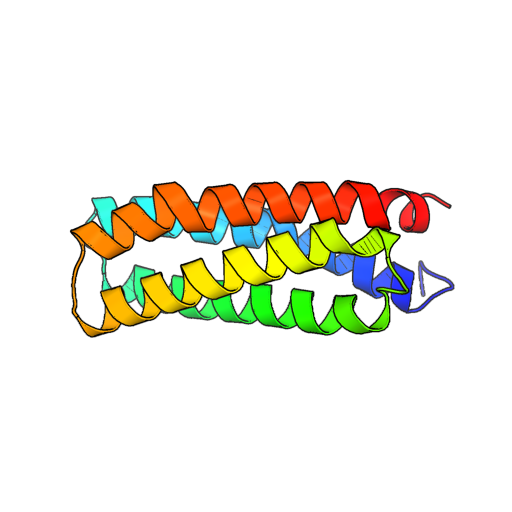99 ? -11.548 -1.619 2.687 1.00 96.94 99 SER A O 1
ATOM 788 N N . THR A 1 100 ? -11.092 0.208 3.905 1.00 96.94 100 THR A N 1
ATOM 789 C CA . THR A 1 100 ? -10.146 0.779 2.936 1.00 96.94 100 THR A CA 1
ATOM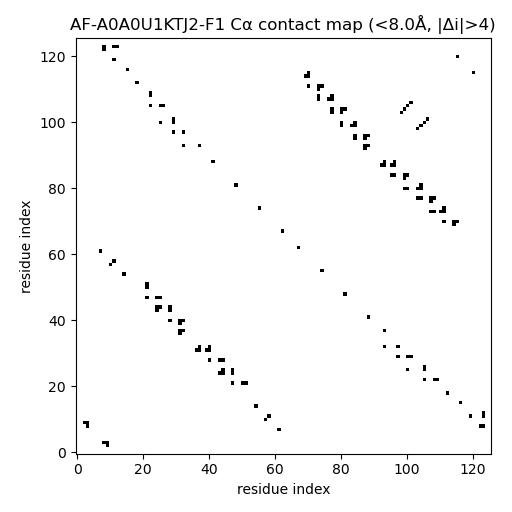 790 C C . THR A 1 100 ? -8.907 -0.094 2.794 1.00 96.94 100 THR A C 1
ATOM 792 O O . THR A 1 100 ? -8.466 -0.326 1.669 1.00 96.94 100 THR A O 1
ATOM 795 N N . LEU A 1 101 ? -8.377 -0.649 3.888 1.00 96.88 101 LEU A N 1
ATOM 796 C CA . LEU A 1 101 ? -7.244 -1.571 3.838 1.00 96.88 101 LEU A CA 1
ATOM 797 C C . LEU A 1 101 ? -7.576 -2.827 3.020 1.00 96.88 101 LEU A C 1
ATOM 799 O O . LEU A 1 101 ? -6.850 -3.170 2.087 1.00 96.88 101 LEU A O 1
ATOM 803 N N . THR A 1 102 ? -8.697 -3.478 3.334 1.00 95.75 102 THR A N 1
ATOM 804 C CA . THR A 1 102 ? -9.066 -4.790 2.778 1.00 95.75 102 THR A CA 1
ATOM 805 C C . THR A 1 102 ? -9.575 -4.706 1.345 1.00 95.75 102 THR A C 1
ATOM 807 O O . THR A 1 102 ? -9.247 -5.552 0.515 1.00 95.75 102 THR A O 1
ATOM 810 N N . HIS A 1 103 ? -10.399 -3.704 1.044 1.00 96.56 103 HIS A N 1
ATOM 811 C CA . HIS A 1 103 ? -11.120 -3.633 -0.226 1.00 96.56 103 HIS A CA 1
ATOM 812 C C . HIS A 1 103 ? -10.520 -2.643 -1.219 1.00 96.56 103 HIS A C 1
ATOM 814 O O . HIS A 1 103 ? -10.937 -2.638 -2.376 1.00 96.56 103 HIS A O 1
ATOM 820 N N . GLN A 1 104 ? -9.559 -1.814 -0.801 1.00 96.19 104 GLN A N 1
ATOM 821 C CA . GLN A 1 104 ? -8.948 -0.818 -1.680 1.00 96.19 104 GLN A CA 1
ATOM 822 C C . GLN A 1 104 ? -7.427 -0.946 -1.705 1.00 96.19 104 GLN A C 1
ATOM 824 O O . GLN A 1 104 ? -6.872 -1.291 -2.746 1.00 96.19 104 GLN A O 1
ATOM 829 N N . LEU A 1 105 ? -6.754 -0.736 -0.570 1.00 96.88 105 LEU A N 1
ATOM 830 C CA . LEU A 1 105 ? -5.296 -0.649 -0.525 1.00 96.88 105 LEU A CA 1
ATOM 831 C C . LEU A 1 105 ? -4.622 -1.978 -0.865 1.00 96.88 105 LEU A C 1
ATOM 833 O O . LEU A 1 105 ? -3.778 -2.000 -1.756 1.00 96.88 105 LEU A O 1
ATOM 837 N N . LEU A 1 106 ? -4.998 -3.078 -0.204 1.00 96.56 106 LEU A N 1
ATOM 838 C CA . LEU A 1 106 ? -4.383 -4.383 -0.450 1.00 96.56 106 LEU A CA 1
ATOM 839 C C . LEU A 1 106 ? -4.605 -4.853 -1.906 1.00 96.56 106 LEU A C 1
ATOM 841 O O . LEU A 1 106 ? -3.616 -5.157 -2.570 1.00 96.56 106 LEU A O 1
ATOM 845 N N . PRO A 1 107 ? -5.830 -4.816 -2.479 1.00 95.94 107 PRO A N 1
ATOM 846 C CA . PRO A 1 107 ? -6.031 -5.156 -3.889 1.00 95.94 107 PRO A CA 1
ATOM 847 C C . PRO A 1 107 ? -5.279 -4.240 -4.865 1.00 95.94 107 PRO A C 1
ATOM 849 O O . PRO A 1 107 ? -4.715 -4.726 -5.847 1.00 95.94 107 PRO A O 1
ATOM 852 N N . ALA A 1 108 ? -5.254 -2.924 -4.613 1.00 96.19 108 ALA A N 1
ATOM 853 C CA . ALA A 1 108 ? -4.524 -1.974 -5.455 1.00 96.19 108 ALA A CA 1
ATOM 854 C C . ALA A 1 108 ? -3.012 -2.225 -5.401 1.00 96.19 108 ALA A C 1
ATOM 856 O O . ALA A 1 108 ? -2.339 -2.169 -6.430 1.00 96.19 108 ALA A O 1
ATOM 857 N N . TYR A 1 109 ? -2.494 -2.558 -4.220 1.00 97.25 109 TYR A N 1
ATOM 858 C CA . TYR A 1 109 ? -1.100 -2.916 -4.021 1.00 97.25 109 TYR A CA 1
ATOM 859 C C . TYR A 1 109 ? -0.729 -4.203 -4.767 1.00 97.25 109 TYR A C 1
ATOM 861 O O . TYR A 1 109 ? 0.213 -4.190 -5.556 1.00 97.25 109 TYR A O 1
ATOM 869 N N . THR A 1 110 ? -1.515 -5.275 -4.625 1.00 95.81 110 THR A N 1
ATOM 870 C CA . THR A 1 110 ? -1.302 -6.529 -5.370 1.00 95.81 110 THR A CA 1
ATOM 871 C C . THR A 1 110 ? -1.331 -6.302 -6.882 1.00 95.81 110 THR A C 1
ATOM 873 O O . THR A 1 110 ? -0.501 -6.840 -7.615 1.00 95.81 110 THR A O 1
ATOM 876 N N . ARG A 1 111 ? -2.260 -5.472 -7.374 1.00 95.06 111 ARG A N 1
ATOM 877 C CA . ARG A 1 111 ? -2.318 -5.101 -8.795 1.00 95.06 111 ARG A CA 1
ATOM 878 C C . ARG A 1 111 ? -1.039 -4.390 -9.237 1.00 95.06 111 ARG A C 1
ATOM 880 O O . ARG A 1 111 ? -0.470 -4.739 -10.264 1.00 95.06 111 ARG A O 1
ATOM 887 N N . TRP A 1 112 ? -0.572 -3.423 -8.455 1.00 95.50 112 TRP A N 1
ATOM 888 C CA . TRP A 1 112 ? 0.648 -2.686 -8.765 1.00 95.50 112 TRP A CA 1
ATOM 889 C C . TRP A 1 112 ? 1.893 -3.571 -8.751 1.00 95.50 112 TRP A C 1
ATOM 891 O O . TRP A 1 112 ? 2.721 -3.440 -9.646 1.00 95.50 112 TRP A O 1
ATOM 901 N N . GLN A 1 113 ? 2.004 -4.515 -7.810 1.00 94.88 113 GLN A N 1
ATOM 902 C CA . GLN A 1 113 ? 3.080 -5.510 -7.823 1.00 94.88 113 GLN A CA 1
ATOM 903 C C . GLN A 1 113 ? 3.104 -6.277 -9.154 1.00 94.88 113 GLN A C 1
ATOM 905 O O . GLN A 1 113 ? 4.154 -6.375 -9.783 1.00 94.88 113 GLN A O 1
ATOM 910 N N . GLN A 1 114 ? 1.948 -6.755 -9.627 1.00 93.25 114 GLN A N 1
ATOM 911 C CA . GLN A 1 114 ? 1.845 -7.456 -10.913 1.00 93.25 114 GLN A CA 1
ATOM 912 C C . GLN A 1 114 ? 2.251 -6.566 -12.091 1.00 93.25 114 GLN A C 1
ATOM 914 O O . GLN A 1 114 ? 2.956 -7.021 -12.992 1.00 93.25 114 GLN A O 1
ATOM 919 N N . ASP A 1 115 ? 1.836 -5.300 -12.083 1.00 92.31 115 ASP A N 1
ATOM 920 C CA . ASP A 1 115 ? 2.195 -4.342 -13.129 1.00 92.31 115 ASP A CA 1
ATOM 921 C C . ASP A 1 115 ? 3.714 -4.081 -13.152 1.00 92.31 115 ASP A C 1
ATOM 923 O O . ASP A 1 115 ? 4.324 -4.040 -14.224 1.00 92.31 115 ASP A O 1
ATOM 927 N N . LEU A 1 116 ? 4.349 -3.961 -11.977 1.00 92.69 116 LEU A N 1
ATOM 928 C CA . LEU A 1 116 ? 5.803 -3.821 -11.850 1.00 92.69 116 LEU A CA 1
ATOM 929 C C . LEU A 1 116 ? 6.531 -5.056 -12.377 1.00 92.69 116 LEU A C 1
ATOM 931 O O . LEU A 1 116 ? 7.496 -4.928 -13.131 1.00 92.69 116 LEU A O 1
ATOM 935 N N . GLU A 1 117 ? 6.064 -6.251 -12.017 1.00 91.25 117 GLU A N 1
ATOM 936 C CA . GLU A 1 117 ? 6.640 -7.495 -12.518 1.00 91.25 117 GLU A CA 1
ATOM 937 C C . GLU A 1 117 ? 6.538 -7.584 -14.041 1.00 91.25 117 GLU A C 1
ATOM 939 O O . GLU A 1 117 ? 7.534 -7.861 -14.706 1.00 91.25 117 GLU A O 1
ATOM 944 N N . GLN A 1 118 ? 5.373 -7.294 -14.619 1.00 89.88 118 GLN A N 1
ATOM 945 C CA . GLN A 1 118 ? 5.188 -7.322 -16.071 1.00 89.88 118 GLN A CA 1
ATOM 946 C C . GLN A 1 118 ? 6.113 -6.333 -16.785 1.00 89.88 118 GLN A C 1
ATOM 948 O O . GLN A 1 118 ? 6.677 -6.661 -17.830 1.00 89.88 118 GLN A O 1
ATOM 953 N N . ARG A 1 119 ? 6.297 -5.139 -16.213 1.00 89.00 119 ARG A N 1
ATOM 954 C CA . ARG A 1 119 ? 7.091 -4.074 -16.828 1.00 89.00 119 ARG A CA 1
ATOM 955 C C . ARG A 1 119 ? 8.599 -4.280 -16.709 1.00 89.00 119 ARG A C 1
ATOM 957 O O . ARG A 1 119 ? 9.322 -3.957 -17.655 1.00 89.00 119 ARG A O 1
ATOM 964 N N . PHE A 1 120 ? 9.070 -4.753 -15.556 1.00 88.88 120 PHE A N 1
ATOM 965 C CA . PHE A 1 120 ? 10.488 -4.705 -15.186 1.00 88.88 120 PHE A CA 1
ATOM 966 C C . PHE A 1 120 ? 11.147 -6.078 -15.007 1.00 88.88 120 PHE A C 1
ATOM 968 O O . PHE A 1 120 ? 12.375 -6.172 -15.045 1.00 88.88 120 PHE A O 1
ATOM 975 N N . ARG A 1 121 ? 10.390 -7.176 -14.879 1.00 82.94 121 ARG A N 1
ATOM 976 C CA . ARG A 1 121 ? 10.985 -8.524 -14.813 1.00 82.94 121 ARG A CA 1
ATOM 977 C C . ARG A 1 121 ? 11.831 -8.876 -16.052 1.00 82.94 121 ARG A C 1
ATOM 979 O O . ARG A 1 121 ? 12.894 -9.467 -15.859 1.00 82.94 121 ARG A O 1
ATOM 986 N N . PRO A 1 122 ? 11.469 -8.486 -17.296 1.00 81.94 122 PRO A N 1
ATOM 987 C CA . PRO A 1 122 ? 12.318 -8.748 -18.463 1.00 81.94 122 PRO A CA 1
ATOM 988 C C . PRO A 1 122 ? 13.709 -8.101 -18.369 1.00 81.94 122 PRO A C 1
ATOM 990 O O . PRO A 1 122 ? 14.687 -8.690 -18.824 1.00 81.94 122 PRO A O 1
ATOM 993 N N . SER A 1 123 ? 13.814 -6.923 -17.743 1.00 70.50 123 SER A N 1
ATOM 994 C CA . SER A 1 123 ? 15.079 -6.187 -17.603 1.00 70.50 123 SER A CA 1
ATOM 995 C C . SER A 1 123 ? 16.030 -6.748 -16.544 1.00 70.50 123 SER A C 1
ATOM 997 O O . SER A 1 123 ? 17.197 -6.390 -16.575 1.00 70.50 123 SER A O 1
ATOM 999 N N . VAL A 1 124 ? 15.575 -7.611 -15.629 1.00 67.88 124 VAL A N 1
ATOM 1000 C CA . VAL A 1 124 ? 16.426 -8.210 -14.573 1.00 67.88 124 VAL A CA 1
ATOM 1001 C C . VAL A 1 124 ? 16.930 -9.611 -14.956 1.00 67.88 124 VAL A C 1
ATOM 1003 O O . VAL A 1 124 ? 17.910 -10.091 -14.399 1.00 67.88 124 VAL A O 1
ATOM 1006 N N . LEU A 1 125 ? 16.276 -10.274 -15.917 1.00 59.44 125 LEU A N 1
ATOM 1007 C CA . LEU A 1 125 ? 16.640 -11.613 -16.409 1.00 59.44 125 LEU A CA 1
ATOM 1008 C C . LEU A 1 125 ? 17.532 -11.595 -17.667 1.00 59.44 125 LEU A C 1
ATOM 1010 O O . LEU A 1 125 ? 17.860 -12.664 -18.183 1.00 59.44 125 LEU A O 1
ATOM 1014 N N . SER A 1 126 ? 17.872 -10.403 -18.167 1.00 50.81 126 SER A N 1
ATOM 1015 C CA . SER A 1 126 ? 18.720 -10.175 -19.348 1.00 50.81 126 SER A CA 1
ATOM 1016 C C . SER A 1 126 ? 20.127 -9.766 -18.928 1.00 50.81 126 SER A C 1
ATOM 1018 O O . SER A 1 126 ? 21.085 -10.293 -19.533 1.00 50.81 126 SER A O 1
#

Solvent-accessible surface area (backbone atoms only — not comparable to full-atom values): 7009 Å² total; per-residue (Å²): 130,82,93,55,96,45,76,66,43,50,53,51,52,53,48,62,66,43,51,62,55,47,52,48,51,57,54,50,32,52,53,29,52,75,70,67,35,58,69,64,28,50,56,53,46,51,56,43,54,51,50,53,50,49,52,52,62,68,47,54,84,74,57,84,60,82,89,43,52,66,54,54,50,32,53,52,50,34,51,53,29,49,53,54,33,52,58,19,58,78,66,67,36,61,70,53,32,54,46,34,44,65,74,38,30,51,57,34,47,57,51,36,53,52,48,49,46,70,71,46,48,69,67,69,79,109

InterPro domains:
  IPR058355 Domain of unknown function DUF8042 [PF26154] (10-114)